Protein AF-A0A9J6BDP4-F1 (afdb_monomer_lite)

Sequence (129 aa):
MLKIVTFLFAIFVLNEARYHRYFDSHNELIETKWMDRKVVGNSGRIVNGEPADIADFPYMLVLIDLVRGGFRCGASVISLHWSLSAAHCTDIGTPYHMVNFRGGSTNRKQWWFYLFCSTILESSTLWSS

pLDDT: mean 79.21, std 13.35, range [38.59, 94.38]

InterPro domains:
  IPR001254 Serine proteases, trypsin domain [PF00089] (46-92)
  IPR009003 Peptidase S1, PA clan [SSF50494] (27-110)
  IPR018114 Serine proteases, trypsin family, histidine active site [PS00134] (84-89)
  IPR050430 Peptidase S1 family serine proteases [PTHR24276] (4-107)

Foldseek 3Di:
DPPPDQQFKKKFFWPFDPQQWAQWPVRDTDGADPPDADDDDPPDDDDPDDQDICNNVVQWKF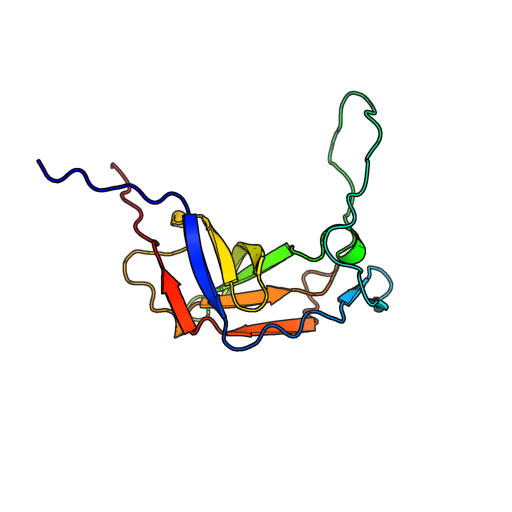KAFQVVGDTQFIWGDPDRGMIMDTLVSDDVPRDQQRIKIFGRYSDPVDTDDIIRTPDMPNNDDDDDD

Structure (mmCIF, N/CA/C/O backbone):
data_AF-A0A9J6BDP4-F1
#
_entry.id   AF-A0A9J6BDP4-F1
#
loop_
_atom_site.group_PDB
_atom_site.id
_atom_site.type_symbol
_atom_site.label_atom_id
_atom_site.label_alt_id
_atom_site.label_comp_id
_atom_site.label_asym_id
_atom_site.label_entity_id
_atom_site.label_seq_id
_atom_site.pdbx_PDB_ins_code
_atom_site.Cartn_x
_atom_site.Cartn_y
_atom_site.Cartn_z
_atom_site.occupancy
_atom_site.B_iso_or_equiv
_atom_site.auth_seq_id
_atom_site.auth_comp_id
_atom_site.auth_asym_id
_atom_site.auth_atom_id
_atom_site.pdbx_PDB_model_num
ATOM 1 N N . MET A 1 1 ? -2.528 3.406 -36.952 1.00 44.00 1 MET A N 1
ATOM 2 C CA . MET A 1 1 ? -3.304 3.879 -35.784 1.00 44.00 1 MET A CA 1
ATOM 3 C C . MET A 1 1 ? -3.346 2.767 -34.750 1.00 44.00 1 MET A C 1
ATOM 5 O O . MET A 1 1 ? -4.250 1.942 -34.777 1.00 44.00 1 MET A O 1
ATOM 9 N N . LEU A 1 2 ? -2.327 2.686 -33.894 1.00 44.28 2 LEU A N 1
ATOM 10 C CA . LEU A 1 2 ? -2.344 1.755 -32.770 1.00 44.28 2 LEU A CA 1
ATOM 11 C C . LEU A 1 2 ? -3.198 2.409 -31.679 1.00 44.28 2 LEU A C 1
ATOM 13 O O . LEU A 1 2 ? -2.827 3.460 -31.160 1.00 44.28 2 LEU A O 1
ATOM 17 N N . LYS A 1 3 ? -4.377 1.852 -31.392 1.00 41.69 3 LYS A N 1
ATOM 18 C CA . LYS A 1 3 ? -5.166 2.261 -30.226 1.00 41.69 3 LYS A CA 1
ATOM 19 C C . LYS A 1 3 ? -4.425 1.741 -28.996 1.00 41.69 3 LYS A C 1
ATOM 21 O O . LYS A 1 3 ? -4.574 0.577 -28.643 1.00 41.69 3 LYS A O 1
ATOM 26 N N . ILE A 1 4 ? -3.562 2.567 -28.414 1.00 54.66 4 ILE A N 1
ATOM 27 C CA . ILE A 1 4 ? -2.902 2.234 -27.153 1.00 54.66 4 ILE A CA 1
ATOM 28 C C . ILE A 1 4 ? -3.981 2.327 -26.076 1.00 54.66 4 ILE A C 1
ATOM 30 O O . ILE A 1 4 ? -4.562 3.388 -25.863 1.00 54.66 4 ILE A O 1
ATOM 34 N N . VAL A 1 5 ? -4.308 1.190 -25.465 1.00 55.22 5 VAL A N 1
ATOM 35 C CA . VAL A 1 5 ? -5.189 1.137 -24.299 1.00 55.22 5 VAL A CA 1
ATOM 36 C C . VAL A 1 5 ? -4.431 1.808 -23.159 1.00 55.22 5 VAL A C 1
ATOM 38 O O . VAL A 1 5 ? -3.437 1.275 -22.676 1.00 55.22 5 VAL A O 1
ATOM 41 N N . THR A 1 6 ? -4.846 3.013 -22.776 1.00 62.22 6 THR A N 1
ATOM 42 C CA . THR A 1 6 ? -4.290 3.696 -21.607 1.00 62.22 6 THR A CA 1
ATOM 43 C C . THR A 1 6 ? -4.808 2.989 -20.360 1.00 62.22 6 THR A C 1
ATOM 45 O O . THR A 1 6 ? -5.952 3.193 -19.955 1.00 62.22 6 THR A O 1
ATOM 48 N N . PHE A 1 7 ? -3.986 2.135 -19.760 1.00 63.34 7 PHE A N 1
ATOM 49 C CA . PHE A 1 7 ? -4.298 1.544 -18.465 1.00 63.34 7 PHE A CA 1
ATOM 50 C C . PHE A 1 7 ? -4.089 2.601 -17.377 1.00 63.34 7 PHE A C 1
ATOM 52 O O . PHE A 1 7 ? -2.990 3.113 -17.184 1.00 63.34 7 PHE A O 1
ATOM 59 N N . LEU A 1 8 ? -5.173 2.982 -16.697 1.00 79.31 8 LEU A N 1
ATOM 60 C CA . LEU A 1 8 ? -5.133 3.971 -15.612 1.00 79.31 8 LEU A CA 1
ATOM 61 C C . LEU A 1 8 ? -4.654 3.370 -14.285 1.00 79.31 8 LEU A C 1
ATOM 63 O O . LEU A 1 8 ? -4.274 4.103 -13.368 1.00 79.31 8 LEU A O 1
ATOM 67 N N . PHE A 1 9 ? -4.651 2.045 -14.182 1.00 85.81 9 PHE A N 1
ATOM 68 C CA . PHE A 1 9 ? -4.335 1.308 -12.968 1.00 85.81 9 PHE A CA 1
ATOM 69 C C . PHE A 1 9 ? -3.208 0.320 -13.232 1.00 85.81 9 PHE A C 1
ATOM 71 O O . PHE A 1 9 ? -3.176 -0.278 -14.297 1.00 85.81 9 PHE A O 1
ATOM 78 N N . ALA A 1 10 ? -2.334 0.133 -12.247 1.00 89.25 10 ALA A N 1
ATOM 79 C CA . ALA A 1 10 ? -1.337 -0.927 -12.229 1.00 89.25 10 ALA A CA 1
ATOM 80 C C . ALA A 1 10 ? -1.802 -2.031 -11.274 1.00 89.25 10 ALA A C 1
ATOM 82 O O . ALA A 1 10 ? -2.201 -1.757 -10.135 1.00 89.25 10 ALA A O 1
ATOM 83 N N . ILE A 1 11 ? -1.734 -3.273 -11.742 1.00 91.12 11 ILE A N 1
ATOM 84 C CA . ILE A 1 11 ? -2.074 -4.465 -10.969 1.00 91.12 11 ILE A CA 1
ATOM 85 C C . ILE A 1 11 ? -0.773 -5.165 -10.581 1.00 91.12 11 ILE A C 1
ATOM 87 O O . ILE A 1 11 ? 0.100 -5.373 -11.417 1.00 91.12 11 ILE A O 1
ATOM 91 N N . PHE A 1 12 ? -0.628 -5.551 -9.319 1.00 92.31 12 PHE A N 1
ATOM 92 C CA . PHE A 1 12 ? 0.593 -6.167 -8.808 1.00 92.31 12 PHE A CA 1
ATOM 93 C C . PHE A 1 12 ? 0.287 -7.564 -8.293 1.00 92.31 12 PHE A C 1
ATOM 95 O O . PHE A 1 12 ? -0.625 -7.746 -7.484 1.00 92.31 12 PHE A O 1
ATOM 102 N N . VAL A 1 13 ? 1.076 -8.534 -8.744 1.00 92.19 13 VAL A N 1
ATOM 103 C CA . VAL A 1 13 ? 1.058 -9.895 -8.210 1.00 92.19 13 VAL A CA 1
ATOM 104 C C . VAL A 1 13 ? 1.971 -9.941 -6.990 1.00 92.19 13 VAL A C 1
ATOM 106 O O . VAL A 1 13 ? 3.091 -9.427 -7.017 1.00 92.19 13 VAL A O 1
ATOM 109 N N . LEU A 1 14 ? 1.478 -10.538 -5.912 1.00 89.19 14 LEU A N 1
ATOM 110 C CA . LEU A 1 14 ? 2.147 -10.618 -4.619 1.00 89.19 14 LEU A CA 1
ATOM 111 C C . LEU A 1 14 ? 2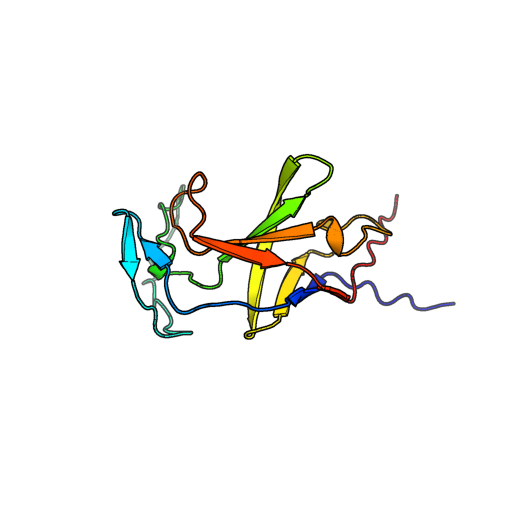.515 -12.071 -4.311 1.00 89.19 14 LEU A C 1
ATOM 113 O O . LEU A 1 14 ? 1.725 -12.971 -4.582 1.00 89.19 14 LEU A O 1
AT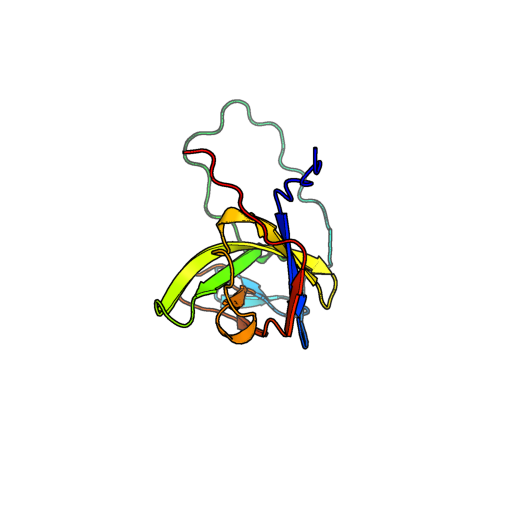OM 117 N N . ASN A 1 15 ? 3.697 -12.298 -3.729 1.00 79.50 15 ASN A N 1
ATOM 118 C CA . ASN A 1 15 ? 4.174 -13.656 -3.428 1.00 79.50 15 ASN A CA 1
ATOM 119 C C . ASN A 1 15 ? 3.316 -14.375 -2.373 1.00 79.50 15 ASN A C 1
ATOM 121 O O . ASN A 1 15 ? 2.939 -15.516 -2.580 1.00 79.50 15 ASN A O 1
ATOM 125 N N . GLU A 1 16 ? 3.014 -13.710 -1.258 1.00 68.81 16 GLU A N 1
ATOM 126 C CA . GLU A 1 16 ? 2.227 -14.237 -0.135 1.00 68.81 16 GLU A CA 1
ATOM 127 C C . GLU A 1 16 ? 1.695 -13.032 0.641 1.00 68.81 16 GLU A C 1
ATOM 129 O O . GLU A 1 16 ? 2.488 -12.249 1.178 1.00 68.81 16 GLU A O 1
ATOM 134 N N . ALA A 1 17 ? 0.380 -12.865 0.733 1.00 58.91 17 ALA A N 1
ATOM 135 C CA . ALA A 1 17 ? -0.191 -11.847 1.595 1.00 58.91 17 ALA A CA 1
ATOM 136 C C . ALA A 1 17 ? -0.872 -12.486 2.802 1.00 58.91 17 ALA A C 1
ATOM 138 O O . ALA A 1 17 ? -2.021 -12.920 2.773 1.00 58.91 17 ALA A O 1
ATOM 139 N N . ARG A 1 18 ? -0.110 -12.577 3.898 1.00 57.97 18 ARG A N 1
ATOM 140 C CA . ARG A 1 18 ? -0.616 -13.069 5.182 1.00 57.97 18 ARG A CA 1
ATOM 141 C C . ARG A 1 18 ? -1.492 -11.994 5.814 1.00 57.97 18 ARG A C 1
ATOM 143 O O . ARG A 1 18 ? -0.998 -11.045 6.413 1.00 57.97 18 ARG A O 1
ATOM 150 N N . TYR A 1 19 ? -2.795 -12.173 5.650 1.00 59.34 19 TYR A N 1
ATOM 151 C CA . TYR A 1 19 ? -3.804 -11.116 5.720 1.00 59.34 19 TYR A CA 1
ATOM 152 C C . TYR A 1 19 ? -4.654 -11.093 6.996 1.00 59.34 19 TYR A C 1
ATOM 154 O O . TYR A 1 19 ? -5.660 -10.390 7.066 1.00 59.34 19 TYR A O 1
ATOM 162 N N . HIS A 1 20 ? -4.280 -11.883 7.998 1.00 56.94 20 HIS A N 1
ATOM 163 C CA . HIS A 1 20 ? -5.187 -12.222 9.101 1.00 56.94 20 HIS A CA 1
ATOM 164 C C . HIS A 1 20 ? -4.938 -11.443 10.390 1.00 56.94 20 HIS A C 1
ATOM 166 O O . HIS A 1 20 ? -5.661 -11.627 11.359 1.00 56.94 20 HIS A O 1
ATOM 172 N N . ARG A 1 21 ? -3.903 -10.603 10.445 1.00 67.38 21 ARG A N 1
ATOM 173 C CA . ARG A 1 21 ? -3.560 -9.856 11.659 1.00 67.38 21 ARG A CA 1
ATOM 174 C C . ARG A 1 21 ? -3.223 -8.421 11.295 1.00 67.38 21 ARG A C 1
ATOM 176 O O . ARG A 1 21 ? -2.472 -8.215 10.346 1.00 67.38 21 ARG A O 1
ATOM 183 N N . TYR A 1 22 ? -3.765 -7.475 12.046 1.00 73.62 22 TYR A N 1
ATOM 184 C CA . TYR A 1 22 ? -3.516 -6.039 11.916 1.00 73.62 22 TYR A CA 1
ATOM 185 C C . TYR A 1 22 ? -3.197 -5.470 13.298 1.00 73.62 22 TYR A C 1
ATOM 187 O O . TYR A 1 22 ? -3.621 -6.046 14.296 1.00 73.62 22 TYR A O 1
ATOM 195 N N . PHE A 1 23 ? -2.471 -4.356 13.349 1.00 80.06 23 PHE A N 1
ATOM 196 C CA . PHE A 1 23 ? -2.319 -3.544 14.552 1.00 80.06 23 PHE A CA 1
ATOM 197 C C . PHE A 1 23 ? -3.224 -2.319 14.480 1.00 80.06 23 PHE A C 1
ATOM 199 O O . PHE A 1 23 ? -3.056 -1.478 13.592 1.00 80.06 23 PHE A O 1
ATOM 206 N N . ASP A 1 24 ? -4.167 -2.230 15.410 1.00 78.12 24 ASP A N 1
ATOM 207 C CA . ASP A 1 24 ? -5.084 -1.098 15.520 1.00 78.12 24 ASP A CA 1
ATOM 208 C C . ASP A 1 24 ? -4.374 0.179 16.031 1.00 78.12 24 ASP A C 1
ATOM 210 O O . ASP A 1 24 ? -3.152 0.227 16.224 1.00 78.12 24 ASP A O 1
ATOM 214 N N . SER A 1 25 ? -5.137 1.251 16.242 1.00 80.50 25 SER A N 1
ATOM 215 C CA . SER A 1 25 ? -4.635 2.511 16.815 1.00 80.50 25 SER A CA 1
ATOM 216 C C . SER A 1 25 ? -4.063 2.386 18.238 1.00 80.50 25 SER A C 1
ATOM 218 O O . SER A 1 25 ? -3.218 3.203 18.613 1.00 80.50 25 SER A O 1
ATOM 220 N N . HIS A 1 26 ? -4.450 1.361 19.001 1.00 82.75 26 HIS A N 1
ATOM 221 C CA . HIS A 1 26 ? -3.943 1.057 20.344 1.00 82.75 26 HIS A CA 1
ATOM 222 C C . HIS A 1 26 ? -2.769 0.070 20.333 1.00 82.75 26 HIS A C 1
ATOM 224 O O . HIS A 1 26 ? -2.255 -0.290 21.394 1.00 82.75 26 HIS A O 1
ATOM 230 N N . ASN A 1 27 ? -2.291 -0.319 19.144 1.00 80.12 27 ASN A N 1
ATOM 231 C CA . ASN A 1 27 ? -1.231 -1.305 18.956 1.00 80.12 27 ASN A CA 1
ATOM 232 C C . ASN A 1 27 ? -1.623 -2.700 19.497 1.00 80.12 27 ASN A C 1
ATOM 234 O O . ASN A 1 27 ? -0.772 -3.463 19.965 1.00 80.12 27 ASN A O 1
ATOM 238 N N . GLU A 1 28 ? -2.907 -3.046 19.390 1.00 81.44 28 GLU A N 1
ATOM 239 C CA . GLU A 1 28 ? -3.473 -4.366 19.666 1.00 81.44 28 GLU A CA 1
ATOM 240 C C . GLU A 1 28 ? -3.615 -5.187 18.377 1.00 81.44 28 GLU A C 1
ATOM 242 O O . GLU A 1 28 ? -3.930 -4.662 17.306 1.00 81.44 28 GLU A O 1
ATOM 247 N N . LEU A 1 29 ? -3.354 -6.498 18.468 1.00 77.81 29 LEU A N 1
ATOM 248 C CA . LEU A 1 29 ? -3.518 -7.414 17.339 1.00 77.81 29 LEU A CA 1
ATOM 249 C C . LEU A 1 29 ? -4.994 -7.754 17.143 1.00 77.81 29 LEU A C 1
ATOM 251 O O . LEU A 1 29 ? -5.592 -8.418 17.987 1.00 77.81 29 LEU A O 1
ATOM 255 N N . ILE A 1 30 ? -5.537 -7.386 15.988 1.00 75.62 30 ILE A N 1
ATOM 256 C CA . ILE A 1 30 ? -6.922 -7.668 15.610 1.00 75.62 30 ILE A CA 1
ATOM 257 C C . ILE A 1 30 ? -6.990 -8.611 14.404 1.00 75.62 30 ILE A C 1
ATOM 259 O O . ILE A 1 30 ? -6.182 -8.532 13.471 1.00 75.62 30 ILE A O 1
ATOM 263 N N . GLU A 1 31 ? -7.986 -9.494 14.415 1.00 72.62 31 GLU A N 1
ATOM 264 C CA . GLU A 1 31 ? -8.384 -10.307 13.268 1.00 72.62 31 GLU A CA 1
ATOM 265 C C . GLU A 1 31 ? -9.622 -9.662 12.640 1.00 72.62 31 GLU A C 1
ATOM 267 O O . GLU A 1 31 ? -10.680 -9.584 13.264 1.00 72.62 31 GLU A O 1
ATOM 272 N N . THR A 1 32 ? -9.494 -9.137 11.421 1.00 63.91 32 THR A N 1
ATOM 273 C CA . THR A 1 32 ? -10.619 -8.491 10.737 1.00 63.91 32 THR A CA 1
ATOM 274 C C . THR A 1 32 ? -11.373 -9.504 9.882 1.00 63.91 32 THR A C 1
ATOM 276 O O . THR A 1 32 ? -10.788 -10.338 9.182 1.00 63.91 32 THR A O 1
ATOM 279 N N . LYS A 1 33 ? -12.705 -9.424 9.912 1.00 60.06 33 LYS A N 1
ATOM 280 C CA . LYS A 1 33 ? -13.561 -10.153 8.977 1.00 60.06 33 LYS A CA 1
ATOM 281 C C . LYS A 1 33 ? -13.627 -9.344 7.682 1.00 60.06 33 LYS A C 1
ATOM 283 O O . LYS A 1 33 ? -14.047 -8.191 7.680 1.00 60.06 33 LYS A O 1
ATOM 288 N N . TRP A 1 34 ? -13.151 -9.931 6.591 1.00 64.88 34 TRP A N 1
ATOM 289 C CA . TRP A 1 34 ? -13.036 -9.267 5.293 1.00 64.88 34 TRP A CA 1
ATOM 290 C C . TRP A 1 34 ? -14.374 -8.694 4.812 1.00 64.88 34 TRP A C 1
ATOM 292 O O . TRP A 1 34 ? -15.399 -9.366 4.887 1.00 64.88 34 TRP A O 1
ATOM 302 N N . MET A 1 35 ? -14.327 -7.482 4.247 1.00 61.00 35 MET A N 1
ATOM 303 C CA . MET A 1 35 ? -15.445 -6.822 3.556 1.00 61.00 35 MET A CA 1
ATOM 304 C C . MET A 1 35 ? -16.697 -6.546 4.403 1.00 61.00 35 MET A C 1
ATOM 306 O O . MET A 1 35 ? -17.784 -6.421 3.836 1.00 61.00 35 MET A O 1
ATOM 310 N N . ASP A 1 36 ? -16.577 -6.399 5.727 1.00 66.94 36 ASP A N 1
ATOM 311 C CA . ASP A 1 36 ? -17.684 -5.805 6.477 1.00 66.94 36 ASP A CA 1
ATOM 312 C C . ASP A 1 36 ? -17.738 -4.298 6.190 1.00 66.94 36 ASP A C 1
ATOM 314 O O . ASP A 1 36 ? -16.751 -3.571 6.327 1.00 66.94 36 ASP A O 1
ATOM 318 N N . ARG A 1 37 ? -18.876 -3.826 5.682 1.00 63.53 37 ARG A N 1
ATOM 319 C CA . ARG A 1 37 ? -19.019 -2.437 5.244 1.00 63.53 37 ARG A CA 1
ATOM 320 C C . ARG A 1 37 ? -19.339 -1.578 6.458 1.00 63.53 37 ARG A C 1
ATOM 322 O O . ARG A 1 37 ? -20.464 -1.615 6.951 1.00 63.53 37 ARG A O 1
ATOM 329 N N . LYS A 1 38 ? -18.417 -0.700 6.854 1.00 70.75 38 LYS A N 1
ATOM 330 C CA . LYS A 1 38 ? -18.737 0.380 7.795 1.00 70.75 38 LYS A CA 1
ATOM 331 C C . LYS A 1 38 ? -19.753 1.331 7.151 1.00 70.75 38 LYS A C 1
ATOM 333 O O . LYS A 1 38 ? -19.436 2.052 6.205 1.00 70.75 38 LYS A O 1
ATOM 338 N N . VAL A 1 39 ? -20.996 1.314 7.633 1.00 72.38 39 VAL A N 1
ATOM 339 C CA . VAL A 1 39 ? -22.027 2.274 7.215 1.00 72.38 39 VAL A CA 1
ATOM 340 C C . VAL A 1 39 ? -21.832 3.549 8.026 1.00 72.38 39 VAL A C 1
ATOM 342 O O . VAL A 1 39 ? -22.249 3.636 9.177 1.00 72.38 39 VAL A O 1
ATOM 345 N N . VAL A 1 40 ? -21.176 4.541 7.430 1.00 72.94 40 VAL A N 1
ATOM 346 C CA . VAL A 1 40 ? -21.072 5.877 8.024 1.00 72.94 40 VAL A CA 1
ATOM 347 C C . VAL A 1 40 ? -22.374 6.624 7.728 1.00 72.94 40 VAL A C 1
ATOM 349 O O . VAL A 1 40 ? -22.776 6.748 6.570 1.00 72.94 40 VAL A O 1
ATOM 352 N N . GLY A 1 41 ? -23.072 7.077 8.771 1.00 73.88 41 GLY A N 1
ATOM 353 C CA . GLY A 1 41 ? -24.284 7.885 8.620 1.00 73.88 41 GLY A CA 1
ATOM 354 C C . GLY A 1 41 ? -23.990 9.196 7.884 1.00 73.88 41 GLY A C 1
ATOM 355 O O . GLY A 1 41 ? -22.933 9.792 8.069 1.00 73.88 41 GLY A O 1
ATOM 356 N N . ASN A 1 42 ? -24.915 9.656 7.038 1.00 73.06 42 ASN A N 1
ATOM 357 C CA . ASN A 1 42 ? -24.741 10.891 6.272 1.00 73.06 42 ASN A CA 1
ATOM 358 C C . ASN A 1 42 ? -24.863 12.126 7.188 1.00 73.06 42 ASN A C 1
ATOM 360 O O . ASN A 1 42 ? -25.966 12.620 7.421 1.00 73.06 42 ASN A O 1
ATOM 364 N N . SER A 1 43 ? -23.742 12.620 7.716 1.00 70.81 43 SER A N 1
ATOM 365 C CA . SER A 1 43 ? -23.675 13.815 8.566 1.00 70.81 43 SER A CA 1
ATOM 366 C C . SER A 1 43 ? -23.287 15.074 7.775 1.00 70.81 43 SER A C 1
ATOM 368 O O . SER A 1 43 ? -22.319 15.758 8.081 1.00 70.81 43 SER A O 1
ATOM 370 N N . GLY A 1 44 ? -24.051 15.433 6.741 1.00 83.19 44 GLY A N 1
ATOM 371 C CA . GLY A 1 44 ? -23.881 16.728 6.066 1.00 83.19 44 GLY A CA 1
ATOM 372 C C . GLY A 1 44 ? -22.458 16.983 5.531 1.00 83.19 44 GLY A C 1
ATOM 373 O O . GLY A 1 44 ? -21.897 16.161 4.811 1.00 83.19 44 GLY A O 1
ATOM 374 N N . ARG A 1 45 ? -21.883 18.161 5.817 1.00 83.38 45 ARG A N 1
ATOM 375 C CA . ARG A 1 45 ? -20.569 18.576 5.292 1.00 83.38 45 ARG A CA 1
ATOM 376 C C . ARG A 1 45 ? -19.425 18.066 6.173 1.00 83.38 45 ARG A C 1
ATOM 378 O O . ARG A 1 45 ? -19.273 18.513 7.305 1.00 83.38 45 ARG A O 1
ATOM 385 N N . ILE A 1 46 ? -18.552 17.246 5.596 1.00 82.44 46 ILE A N 1
ATOM 386 C CA . ILE A 1 46 ? -17.297 16.797 6.215 1.00 82.44 46 ILE A CA 1
ATOM 387 C C . ILE A 1 46 ? -16.223 17.887 6.049 1.00 82.44 46 ILE A C 1
ATOM 389 O O . ILE A 1 46 ? -16.034 18.420 4.953 1.00 82.44 46 ILE A O 1
ATOM 393 N N . VAL A 1 47 ? -15.502 18.219 7.123 1.00 87.12 47 VAL A N 1
ATOM 394 C CA . VAL A 1 47 ? -14.364 19.157 7.114 1.00 87.12 47 VAL A CA 1
ATOM 395 C C . VAL A 1 47 ? -13.188 18.490 7.826 1.00 87.12 47 VAL A C 1
ATOM 397 O O . VAL A 1 47 ? -13.376 17.933 8.899 1.00 87.12 47 VAL A O 1
ATOM 400 N N . ASN A 1 48 ? -11.991 18.529 7.230 1.00 89.06 48 ASN A N 1
ATOM 401 C CA . ASN A 1 48 ? -10.728 17.947 7.732 1.00 89.06 48 ASN A CA 1
ATOM 402 C C . ASN A 1 48 ? -10.676 16.417 7.918 1.00 89.06 48 ASN A C 1
ATOM 404 O O . ASN A 1 48 ? -9.578 15.874 8.017 1.00 89.06 48 ASN A O 1
ATOM 408 N N . GLY A 1 49 ? -11.818 15.725 7.896 1.00 86.38 49 GLY A N 1
ATOM 409 C CA . GLY A 1 49 ? -11.884 14.282 8.130 1.00 86.38 49 GLY A CA 1
ATOM 410 C C . GLY A 1 49 ? -11.511 13.906 9.567 1.00 86.38 49 GLY A C 1
ATOM 411 O O . GLY A 1 49 ? -11.365 14.765 10.435 1.00 86.38 49 GLY A O 1
ATOM 412 N N . GLU A 1 50 ? -11.354 12.608 9.806 1.00 87.38 50 GLU A N 1
ATOM 413 C CA . GLU A 1 50 ? -10.933 12.049 11.091 1.00 87.38 50 GLU A CA 1
ATOM 414 C C . GLU A 1 50 ? -9.869 10.959 10.878 1.00 87.38 50 GLU A C 1
ATOM 416 O O . GLU A 1 50 ? -9.825 10.354 9.799 1.00 87.38 50 GLU A O 1
ATOM 421 N N . PRO A 1 51 ? -8.976 10.715 11.857 1.00 88.62 51 PRO A N 1
ATOM 422 C CA . PRO A 1 51 ? -8.046 9.594 11.798 1.00 88.62 51 PRO A CA 1
ATOM 423 C C . PRO A 1 51 ? -8.798 8.269 11.641 1.00 88.62 51 PRO A C 1
ATOM 425 O O . PRO A 1 51 ? -9.709 7.974 12.408 1.00 88.62 51 PRO A O 1
ATOM 428 N N . ALA A 1 52 ? -8.397 7.476 10.651 1.00 87.56 52 ALA A N 1
ATOM 429 C CA . ALA A 1 52 ? -8.978 6.169 10.386 1.00 87.56 52 ALA A CA 1
ATOM 430 C C . ALA A 1 52 ? -8.161 5.062 11.057 1.00 87.56 52 ALA A C 1
ATOM 432 O O . ALA A 1 52 ? -6.930 5.099 11.009 1.00 87.56 52 ALA A O 1
ATOM 433 N N . ASP A 1 53 ? -8.841 4.062 11.616 1.00 86.94 53 ASP A N 1
ATOM 434 C CA . ASP A 1 53 ? -8.197 2.834 12.074 1.00 86.94 53 ASP A CA 1
ATOM 435 C C . ASP A 1 53 ? -8.024 1.853 10.900 1.00 86.94 53 ASP A C 1
ATOM 437 O O . ASP A 1 53 ? -8.902 1.731 10.040 1.00 86.94 53 ASP A O 1
ATOM 441 N N . ILE A 1 54 ? -6.905 1.127 10.845 1.00 85.81 54 ILE A N 1
ATOM 442 C CA . ILE A 1 54 ? -6.687 0.082 9.836 1.00 85.81 54 ILE A CA 1
ATOM 443 C C . ILE A 1 54 ? -7.734 -1.035 9.936 1.00 85.81 54 ILE A C 1
ATOM 445 O O . ILE A 1 54 ? -8.022 -1.683 8.930 1.00 85.81 54 ILE A O 1
ATOM 449 N N . ALA A 1 55 ? -8.334 -1.227 11.114 1.00 82.69 55 ALA A N 1
ATOM 450 C CA . ALA A 1 55 ? -9.461 -2.128 11.330 1.00 82.69 55 ALA A CA 1
ATOM 451 C C . ALA A 1 55 ? -10.650 -1.816 10.409 1.00 82.69 55 ALA A C 1
ATOM 453 O O . ALA A 1 55 ? -11.301 -2.733 9.911 1.00 82.69 55 ALA A O 1
ATOM 454 N N . ASP A 1 56 ? -10.908 -0.526 10.167 1.00 83.81 56 ASP A N 1
ATOM 455 C CA . ASP A 1 56 ? -12.028 -0.052 9.350 1.00 83.81 56 ASP A CA 1
ATOM 456 C C . ASP A 1 56 ? -11.754 -0.207 7.846 1.00 83.81 56 ASP A C 1
ATOM 458 O O . ASP A 1 56 ? -12.680 -0.362 7.046 1.00 83.81 56 ASP A O 1
ATOM 462 N N . PHE A 1 57 ? -10.477 -0.164 7.451 1.00 86.88 57 PHE A N 1
ATOM 463 C CA . PHE A 1 57 ? -10.037 -0.183 6.053 1.00 86.88 57 PHE A CA 1
ATOM 464 C C . PHE A 1 57 ? -8.866 -1.162 5.841 1.00 86.88 57 PHE A C 1
ATOM 466 O O . PHE A 1 57 ? -7.781 -0.754 5.409 1.00 86.88 57 PHE A O 1
ATOM 473 N N . PRO A 1 58 ? -9.063 -2.473 6.089 1.00 85.31 58 PRO A N 1
ATOM 474 C CA . PRO A 1 58 ? -7.977 -3.461 6.120 1.00 85.31 58 PRO A CA 1
ATOM 475 C C . PRO A 1 58 ? -7.299 -3.675 4.760 1.00 85.31 58 PRO A C 1
ATOM 477 O O . PRO A 1 58 ? -6.189 -4.194 4.675 1.00 85.31 58 PRO A O 1
ATOM 480 N N . TYR A 1 59 ? -7.944 -3.243 3.677 1.00 87.19 59 TYR A N 1
ATOM 481 C CA . TYR A 1 59 ? -7.406 -3.293 2.322 1.00 87.19 59 TYR A CA 1
ATOM 482 C C . TYR A 1 59 ? -6.401 -2.171 2.015 1.00 87.19 59 TYR A C 1
ATOM 484 O O . TYR A 1 59 ? -5.845 -2.157 0.917 1.00 87.19 59 TYR A O 1
ATOM 492 N N . MET A 1 60 ? -6.166 -1.218 2.921 1.00 91.25 60 MET A N 1
ATOM 493 C CA . MET A 1 60 ? -5.232 -0.119 2.679 1.00 91.25 60 MET A CA 1
ATOM 494 C C . MET A 1 60 ? -3.780 -0.614 2.653 1.00 91.25 60 MET A C 1
ATOM 496 O O . MET A 1 60 ? -3.281 -1.210 3.610 1.00 91.25 60 MET A O 1
ATOM 500 N N . LEU A 1 61 ? -3.081 -0.312 1.558 1.00 92.06 61 LEU A N 1
ATOM 501 C CA . LEU A 1 61 ? -1.660 -0.579 1.377 1.00 92.06 61 LEU A CA 1
ATOM 502 C C . LEU A 1 61 ? -0.896 0.699 1.045 1.00 92.06 61 LEU A C 1
ATOM 504 O O . LEU A 1 61 ? -1.420 1.667 0.493 1.00 92.06 61 LEU A O 1
ATOM 508 N N . VAL A 1 62 ? 0.398 0.648 1.318 1.00 92.69 62 VAL A N 1
ATOM 509 C CA . VAL A 1 62 ? 1.378 1.643 0.908 1.00 92.69 62 VAL A CA 1
ATOM 510 C C . VAL A 1 62 ? 2.348 1.005 -0.071 1.00 92.69 62 VAL A C 1
ATOM 512 O O . VAL A 1 62 ? 2.987 0.011 0.265 1.00 92.69 62 VAL A O 1
ATOM 515 N N . LEU A 1 63 ? 2.491 1.608 -1.250 1.00 93.38 63 LEU A N 1
ATOM 516 C CA . LEU A 1 63 ? 3.525 1.280 -2.225 1.00 93.38 63 LEU A CA 1
ATOM 517 C C . LEU A 1 63 ? 4.834 1.963 -1.813 1.00 93.38 63 LEU A C 1
ATOM 519 O O . LEU A 1 63 ? 4.902 3.188 -1.660 1.00 93.38 63 LEU A O 1
ATOM 523 N N . ILE A 1 64 ? 5.868 1.150 -1.637 1.00 92.38 64 ILE A N 1
ATOM 524 C CA . ILE A 1 64 ? 7.223 1.543 -1.271 1.00 92.38 64 ILE A CA 1
ATOM 525 C C . ILE A 1 64 ? 8.133 1.401 -2.482 1.00 92.38 64 ILE A C 1
ATOM 527 O O . ILE A 1 64 ? 8.198 0.339 -3.099 1.00 92.38 64 ILE A O 1
ATOM 531 N N . ASP A 1 65 ? 8.873 2.465 -2.759 1.00 90.38 65 ASP A N 1
ATOM 532 C CA . ASP A 1 65 ? 9.975 2.472 -3.710 1.00 90.38 65 ASP A CA 1
ATOM 533 C C . ASP A 1 65 ? 11.277 2.123 -2.979 1.00 90.38 65 ASP A C 1
ATOM 535 O O . ASP A 1 65 ? 11.671 2.808 -2.029 1.00 90.38 65 ASP A O 1
ATOM 539 N N . LEU A 1 66 ? 11.934 1.048 -3.412 1.00 87.56 66 LEU A N 1
ATOM 540 C CA . LEU A 1 66 ? 13.191 0.578 -2.832 1.00 87.56 66 LEU A CA 1
ATOM 541 C C . LEU A 1 66 ? 14.427 1.334 -3.314 1.00 87.56 66 LEU A C 1
ATOM 543 O O . LEU A 1 66 ? 15.440 1.317 -2.622 1.00 87.56 66 LEU A O 1
ATOM 547 N N . VAL A 1 67 ? 14.355 2.000 -4.464 1.00 84.38 67 VAL A N 1
ATOM 548 C CA . VAL A 1 67 ? 15.461 2.791 -5.016 1.00 84.38 67 VAL A CA 1
ATOM 549 C C . VAL A 1 67 ? 15.522 4.145 -4.327 1.00 84.38 67 VAL A C 1
ATOM 551 O O . VAL A 1 67 ? 16.580 4.570 -3.871 1.00 84.38 67 VAL A O 1
ATOM 554 N N . ARG A 1 68 ? 14.373 4.823 -4.231 1.00 79.31 68 ARG A N 1
ATOM 555 C CA . ARG A 1 68 ? 14.264 6.138 -3.576 1.00 79.31 68 ARG A CA 1
ATOM 556 C C . ARG A 1 68 ? 14.069 6.033 -2.064 1.00 79.31 68 ARG A C 1
ATOM 558 O O . ARG A 1 68 ? 14.167 7.042 -1.374 1.00 79.31 68 ARG A O 1
ATOM 565 N N . GLY A 1 69 ? 13.804 4.829 -1.555 1.00 74.06 69 GLY A N 1
ATOM 566 C CA . GLY A 1 69 ? 13.733 4.536 -0.128 1.00 74.06 69 GLY A CA 1
ATOM 567 C C . GLY A 1 69 ? 12.568 5.233 0.571 1.00 74.06 69 GLY A C 1
ATOM 568 O O . GLY A 1 69 ? 12.781 5.990 1.517 1.00 74.06 69 GLY A O 1
ATOM 569 N N . GLY A 1 70 ? 11.325 4.991 0.142 1.00 84.44 70 GLY A N 1
ATOM 570 C CA . GLY A 1 70 ? 10.195 5.667 0.782 1.00 84.44 70 GLY A CA 1
ATOM 571 C C . GLY A 1 70 ? 8.799 5.312 0.288 1.00 84.44 70 GLY A C 1
ATOM 572 O O . GLY A 1 70 ? 8.613 4.513 -0.628 1.00 84.44 70 GLY A O 1
ATOM 573 N N . PHE A 1 71 ? 7.813 5.940 0.938 1.00 90.38 71 PHE A N 1
ATOM 574 C CA . PHE A 1 71 ? 6.423 5.984 0.481 1.00 90.38 71 PHE A CA 1
ATOM 575 C C . PHE A 1 71 ? 6.369 6.626 -0.905 1.00 90.38 71 PHE A C 1
ATOM 577 O O . PHE A 1 71 ? 6.888 7.728 -1.088 1.00 90.38 71 PHE A O 1
ATOM 584 N N . ARG A 1 72 ? 5.702 5.960 -1.846 1.00 90.88 72 ARG A N 1
ATOM 585 C CA . ARG A 1 72 ? 5.441 6.503 -3.179 1.00 90.88 72 ARG A CA 1
ATOM 586 C C . ARG A 1 72 ? 3.955 6.797 -3.381 1.00 90.88 72 ARG A C 1
ATOM 588 O O . ARG A 1 72 ? 3.607 7.924 -3.707 1.00 90.88 72 ARG A O 1
ATOM 595 N N . CYS A 1 73 ? 3.091 5.808 -3.154 1.00 93.25 73 CYS A N 1
ATOM 596 C CA . CYS A 1 73 ? 1.646 5.920 -3.361 1.00 93.25 73 CYS A CA 1
ATOM 597 C C . CYS A 1 73 ? 0.852 5.040 -2.391 1.00 93.25 73 CYS A C 1
ATOM 599 O O . CYS A 1 73 ? 1.401 4.155 -1.735 1.00 93.25 73 CYS A O 1
ATOM 601 N N . GLY A 1 74 ? -0.464 5.249 -2.350 1.00 94.00 74 GLY A N 1
ATOM 602 C CA . GLY A 1 74 ? -1.402 4.271 -1.805 1.00 94.00 74 GLY A CA 1
ATOM 603 C C . GLY A 1 74 ? -1.664 3.117 -2.778 1.00 94.00 74 GLY A C 1
ATOM 604 O O . GLY A 1 74 ? -1.438 3.226 -3.987 1.00 94.00 74 GLY A O 1
ATOM 605 N N . ALA A 1 75 ? -2.155 2.010 -2.245 1.00 94.38 75 ALA A N 1
ATOM 606 C CA . ALA A 1 75 ? -2.636 0.869 -3.007 1.00 94.38 75 ALA A CA 1
ATOM 607 C C . ALA A 1 75 ? -3.753 0.161 -2.238 1.00 94.38 75 ALA A C 1
ATOM 609 O O . ALA A 1 75 ? -4.004 0.449 -1.066 1.00 94.38 75 ALA A O 1
ATOM 610 N N . SER A 1 76 ? -4.437 -0.762 -2.899 1.00 92.88 76 SER A N 1
ATOM 611 C CA . SER A 1 76 ? -5.514 -1.538 -2.298 1.00 92.88 76 SER A CA 1
ATOM 612 C C . SER A 1 76 ? -5.310 -3.020 -2.527 1.00 92.88 76 SER A C 1
ATOM 614 O O . SER A 1 76 ? -4.956 -3.447 -3.624 1.00 92.88 76 SER A O 1
ATOM 616 N N . VAL A 1 77 ? -5.555 -3.804 -1.488 1.00 89.12 77 VAL A N 1
ATOM 617 C CA . VAL A 1 77 ? -5.683 -5.254 -1.609 1.00 89.12 77 VAL A CA 1
ATOM 618 C C . VAL A 1 77 ? -6.967 -5.566 -2.350 1.00 89.12 77 VAL A C 1
ATOM 620 O O . VAL A 1 77 ? -8.038 -5.139 -1.924 1.00 89.12 77 VAL A O 1
ATOM 623 N N . ILE A 1 78 ? -6.868 -6.344 -3.421 1.00 89.38 78 ILE A N 1
ATOM 624 C CA . ILE A 1 78 ? -8.043 -6.812 -4.164 1.00 89.38 78 ILE A CA 1
ATOM 625 C C . ILE A 1 78 ? -8.203 -8.336 -4.093 1.00 89.38 78 ILE A C 1
ATOM 627 O O . ILE A 1 78 ? -9.292 -8.846 -4.342 1.00 89.38 78 ILE A O 1
ATOM 631 N N . SER A 1 79 ? -7.146 -9.072 -3.728 1.00 86.25 79 SER A N 1
ATOM 632 C CA . SER A 1 79 ? -7.179 -10.514 -3.454 1.00 86.25 79 SER A CA 1
ATOM 633 C C . SER A 1 79 ? -5.935 -10.943 -2.658 1.00 86.25 79 SER A C 1
ATOM 635 O O . SER A 1 79 ? -5.009 -10.157 -2.472 1.00 86.25 79 SER A O 1
ATOM 637 N N . LEU A 1 80 ? -5.881 -12.211 -2.238 1.00 83.19 80 LEU A N 1
ATOM 638 C CA . LEU A 1 80 ? -4.766 -12.816 -1.490 1.00 83.19 80 LEU A CA 1
ATOM 639 C C . LEU A 1 80 ? -3.395 -12.661 -2.169 1.00 83.19 80 LEU A C 1
ATOM 641 O O . LEU A 1 80 ? -2.371 -12.695 -1.500 1.00 83.19 80 LEU A O 1
ATOM 645 N N . HIS A 1 81 ? -3.371 -12.488 -3.488 1.00 88.19 81 HIS A N 1
ATOM 646 C CA . HIS A 1 81 ? -2.137 -12.383 -4.273 1.00 88.19 81 HIS A CA 1
ATOM 647 C C . HIS A 1 81 ? -2.111 -11.146 -5.169 1.00 88.19 81 HIS A C 1
ATOM 649 O O . HIS A 1 81 ? -1.291 -11.073 -6.078 1.00 88.19 81 HIS A O 1
ATOM 655 N N . TRP A 1 82 ? -3.030 -10.200 -4.961 1.00 90.69 82 TRP A N 1
ATOM 656 C CA . TRP A 1 82 ? -3.245 -9.112 -5.905 1.00 90.69 82 TRP A CA 1
ATOM 657 C C . TRP A 1 82 ? -3.475 -7.789 -5.186 1.00 90.69 82 TRP A C 1
ATOM 659 O O . TRP A 1 82 ? -4.346 -7.682 -4.314 1.00 90.69 82 TRP A O 1
ATOM 669 N N . SER A 1 83 ? -2.741 -6.764 -5.610 1.00 92.62 83 SER A N 1
ATOM 670 C CA . SER A 1 83 ? -3.006 -5.378 -5.236 1.00 92.62 83 SER A CA 1
ATOM 671 C C . SER A 1 83 ? -3.185 -4.483 -6.459 1.00 92.62 83 SER A C 1
ATOM 673 O O . SER A 1 83 ? -2.747 -4.798 -7.565 1.00 92.62 83 SER A O 1
ATOM 675 N N . LEU A 1 84 ? -3.864 -3.361 -6.243 1.00 93.12 84 LEU A N 1
ATOM 676 C CA . LEU A 1 84 ? -4.161 -2.348 -7.246 1.00 93.12 84 LEU A CA 1
ATOM 677 C C . LEU A 1 84 ? -3.593 -0.999 -6.797 1.00 93.12 84 LEU A C 1
ATOM 679 O O . LEU A 1 84 ? -3.778 -0.596 -5.647 1.00 93.12 84 LEU A O 1
ATOM 683 N N . SER A 1 85 ? -2.939 -0.277 -7.701 1.00 93.81 85 SER A N 1
ATOM 684 C CA . SER A 1 85 ? -2.572 1.134 -7.522 1.00 93.81 85 SER A CA 1
ATOM 685 C C . SER A 1 85 ? -2.814 1.901 -8.825 1.00 93.81 85 SER A C 1
ATOM 687 O O . SER A 1 85 ? -3.235 1.326 -9.829 1.00 93.81 85 SER A O 1
ATOM 689 N N . ALA A 1 86 ? -2.574 3.208 -8.832 1.00 90.69 86 ALA A N 1
ATOM 690 C CA . ALA A 1 86 ? -2.646 3.988 -10.062 1.00 90.69 86 ALA A CA 1
ATOM 691 C C . ALA A 1 86 ? -1.432 3.693 -10.957 1.00 90.69 86 ALA A C 1
ATOM 693 O O . ALA A 1 86 ? -0.320 3.528 -10.458 1.00 90.69 86 ALA A O 1
ATOM 694 N N . ALA A 1 87 ? -1.611 3.691 -12.280 1.00 86.44 87 ALA A N 1
ATOM 695 C CA . ALA A 1 87 ? -0.510 3.441 -13.214 1.00 86.44 87 ALA A CA 1
ATOM 696 C C . ALA A 1 87 ? 0.619 4.477 -13.075 1.00 86.44 87 ALA A C 1
ATOM 698 O O . ALA A 1 87 ? 1.791 4.129 -13.157 1.00 86.44 87 ALA A O 1
ATOM 699 N N . HIS A 1 88 ? 0.299 5.739 -12.765 1.00 87.06 88 HIS A N 1
ATOM 700 C CA . HIS A 1 88 ? 1.306 6.789 -12.546 1.00 87.06 88 HIS A CA 1
ATOM 701 C C . HIS A 1 88 ? 2.136 6.620 -11.273 1.00 87.06 88 HIS A C 1
ATOM 703 O O . HIS A 1 88 ? 3.133 7.314 -11.092 1.00 87.06 88 HIS A O 1
ATOM 709 N N . CYS A 1 89 ? 1.755 5.693 -10.396 1.00 88.56 89 CYS A N 1
ATOM 710 C CA . CYS A 1 89 ? 2.590 5.301 -9.270 1.00 88.56 89 CYS A CA 1
ATOM 711 C C . CYS A 1 89 ? 3.746 4.390 -9.699 1.00 88.56 89 CYS A C 1
ATOM 713 O O . CYS A 1 89 ? 4.619 4.092 -8.890 1.00 88.56 89 CYS A O 1
ATOM 715 N N . THR A 1 90 ? 3.779 3.963 -10.958 1.00 84.44 90 THR A N 1
ATOM 716 C CA . THR A 1 90 ? 4.875 3.204 -11.554 1.00 84.44 90 THR A CA 1
ATOM 717 C C . THR A 1 90 ? 5.427 3.968 -12.750 1.00 84.44 90 THR A C 1
ATOM 719 O O . THR A 1 90 ? 4.687 4.351 -13.653 1.00 84.44 90 THR A O 1
ATOM 722 N N . ASP A 1 91 ? 6.738 4.192 -12.759 1.00 78.31 91 ASP A N 1
ATOM 723 C CA . ASP A 1 91 ? 7.417 4.775 -13.914 1.00 78.31 91 ASP A CA 1
ATOM 724 C C . ASP A 1 91 ? 7.517 3.718 -15.029 1.00 78.31 91 ASP A C 1
ATOM 726 O O . ASP A 1 91 ? 7.567 2.510 -14.750 1.00 78.31 91 ASP A O 1
ATOM 730 N N . ILE A 1 92 ? 7.578 4.150 -16.291 1.00 73.38 92 ILE A N 1
ATOM 731 C CA . ILE A 1 92 ? 7.787 3.240 -17.426 1.00 73.38 92 ILE A CA 1
ATOM 732 C C . ILE A 1 92 ? 9.073 2.438 -17.191 1.00 73.38 92 ILE A C 1
ATOM 734 O O . ILE A 1 92 ? 10.142 3.005 -16.978 1.00 73.38 92 ILE A O 1
ATOM 738 N N . GLY A 1 93 ? 8.965 1.109 -17.232 1.00 76.56 93 GLY A N 1
ATOM 739 C CA . GLY A 1 93 ? 10.107 0.217 -17.027 1.00 76.56 93 GLY A CA 1
ATOM 740 C C . GLY A 1 93 ? 10.520 0.021 -15.567 1.00 76.56 93 GLY A C 1
ATOM 741 O O . GLY A 1 93 ? 11.561 -0.587 -15.333 1.00 76.56 93 GLY A O 1
ATOM 742 N N . THR A 1 94 ? 9.726 0.480 -14.588 1.00 82.19 94 THR A N 1
ATOM 743 C CA . THR A 1 94 ? 9.946 0.136 -13.172 1.00 82.19 94 THR A CA 1
ATOM 744 C C . THR A 1 94 ? 9.960 -1.386 -13.024 1.00 82.19 94 THR A C 1
ATOM 746 O O . THR A 1 94 ? 8.939 -2.027 -13.290 1.00 82.19 94 THR A O 1
ATOM 749 N N . PRO A 1 95 ? 11.077 -2.002 -12.609 1.00 87.25 95 PRO A N 1
ATOM 750 C CA . PRO A 1 95 ? 11.106 -3.439 -12.429 1.00 87.25 95 PRO A CA 1
ATOM 751 C C . PRO A 1 95 ? 10.370 -3.814 -11.140 1.00 87.25 95 PRO A C 1
ATOM 753 O O . PRO A 1 95 ? 10.462 -3.129 -10.121 1.00 87.25 95 PRO A O 1
ATOM 756 N N . TYR A 1 96 ? 9.651 -4.936 -11.178 1.00 89.06 96 TYR A N 1
ATOM 757 C CA . TYR A 1 96 ? 8.779 -5.371 -10.083 1.00 89.06 96 TYR A CA 1
ATOM 758 C C . TYR A 1 96 ? 9.507 -5.485 -8.733 1.00 89.06 96 TYR A C 1
ATOM 760 O O . TYR A 1 96 ? 8.942 -5.140 -7.706 1.00 89.06 96 TYR A O 1
ATOM 768 N N . HIS A 1 97 ? 10.781 -5.889 -8.724 1.00 88.69 97 HIS A N 1
ATOM 769 C CA . HIS A 1 97 ? 11.562 -6.062 -7.496 1.00 88.69 97 HIS A CA 1
ATOM 770 C C . HIS A 1 97 ? 11.983 -4.739 -6.831 1.00 88.69 97 HIS A C 1
ATOM 772 O O . HIS A 1 97 ? 12.540 -4.766 -5.737 1.00 88.69 97 HIS A O 1
ATOM 778 N N . MET A 1 98 ? 11.749 -3.588 -7.474 1.00 89.19 98 MET A N 1
ATOM 779 C CA . MET A 1 98 ? 11.995 -2.259 -6.897 1.00 89.19 98 MET A CA 1
ATOM 780 C C . MET A 1 98 ? 10.767 -1.673 -6.195 1.00 89.19 98 MET A C 1
ATOM 782 O O . MET A 1 98 ? 10.880 -0.636 -5.539 1.00 89.19 98 MET A O 1
ATOM 786 N N . VAL A 1 99 ? 9.607 -2.324 -6.306 1.00 90.44 99 VAL A N 1
ATOM 787 C CA . VAL A 1 99 ? 8.364 -1.887 -5.668 1.00 90.44 99 VAL A CA 1
ATOM 788 C C . VAL A 1 99 ? 7.849 -2.965 -4.735 1.00 90.44 99 VAL A C 1
ATOM 790 O O . VAL A 1 99 ? 7.744 -4.126 -5.105 1.00 90.44 99 VAL A O 1
ATOM 793 N N . ASN A 1 100 ? 7.500 -2.580 -3.516 1.00 91.56 100 ASN A N 1
ATOM 794 C CA . ASN A 1 100 ? 6.909 -3.488 -2.539 1.00 91.56 100 ASN A CA 1
ATOM 795 C C . ASN A 1 100 ? 5.765 -2.804 -1.808 1.00 91.56 100 ASN A C 1
ATOM 797 O O . ASN A 1 100 ? 5.651 -1.580 -1.836 1.00 91.56 100 ASN A O 1
ATOM 801 N N . PHE A 1 101 ? 4.940 -3.582 -1.115 1.00 92.25 101 PHE A N 1
ATOM 802 C CA . PHE A 1 101 ? 3.824 -3.039 -0.352 1.00 92.25 101 PHE A CA 1
ATOM 803 C C . PHE A 1 101 ? 3.994 -3.256 1.144 1.00 92.25 101 PHE A C 1
ATOM 805 O O . PHE A 1 101 ? 4.540 -4.262 1.598 1.00 92.25 101 PHE A O 1
ATOM 812 N N . ARG A 1 102 ? 3.496 -2.295 1.918 1.00 90.62 102 ARG A N 1
ATOM 813 C CA . ARG A 1 102 ? 3.372 -2.371 3.374 1.00 90.62 102 ARG A CA 1
ATOM 814 C C . ARG A 1 102 ? 1.929 -2.123 3.777 1.00 90.62 102 ARG A C 1
ATOM 816 O O . ARG A 1 102 ? 1.235 -1.346 3.126 1.00 90.62 102 ARG A O 1
ATOM 823 N N . GLY A 1 103 ? 1.497 -2.755 4.857 1.00 89.62 103 GLY A N 1
ATOM 824 C CA . GLY A 1 103 ? 0.162 -2.556 5.406 1.00 89.62 103 GLY A CA 1
ATOM 825 C C . GLY A 1 103 ? 0.015 -3.169 6.790 1.00 89.62 103 GLY A C 1
ATOM 826 O O . GLY A 1 103 ? 0.998 -3.592 7.413 1.00 89.62 103 GLY A O 1
ATOM 827 N N . GLY A 1 104 ? -1.225 -3.200 7.269 1.00 86.38 104 GLY A N 1
ATOM 828 C CA . GLY A 1 104 ? -1.565 -3.895 8.505 1.00 86.38 104 GLY A CA 1
ATOM 829 C C . GLY A 1 104 ? -1.415 -3.076 9.785 1.00 86.38 104 GLY A C 1
ATOM 830 O O . GLY A 1 104 ? -1.305 -3.670 10.848 1.00 86.38 104 GLY A O 1
ATOM 831 N N . SER A 1 105 ? -1.345 -1.746 9.704 1.00 86.88 105 SER A N 1
ATOM 832 C CA . SER A 1 105 ? -1.162 -0.866 10.863 1.00 86.88 105 SER A CA 1
ATOM 833 C C . SER A 1 105 ? -1.822 0.493 10.637 1.00 86.88 105 SER A C 1
ATOM 835 O O . SER A 1 105 ? -1.729 1.044 9.537 1.00 86.88 105 SER A O 1
ATOM 837 N N . THR A 1 106 ? -2.432 1.051 11.685 1.00 87.94 106 THR A N 1
ATOM 838 C CA . THR A 1 106 ? -2.948 2.433 11.697 1.00 87.94 106 THR A CA 1
ATOM 839 C C . THR A 1 106 ? -1.816 3.469 11.691 1.00 87.94 106 THR A C 1
ATOM 841 O O . THR A 1 106 ? -1.945 4.571 11.154 1.00 87.94 106 THR A O 1
ATOM 844 N N . ASN A 1 107 ? -0.660 3.132 12.263 1.00 86.12 107 ASN A N 1
ATOM 845 C CA . ASN A 1 107 ? 0.460 4.055 12.395 1.00 86.12 107 ASN A CA 1
ATOM 846 C C . ASN A 1 107 ? 1.407 3.966 11.194 1.00 86.12 107 ASN A C 1
ATOM 848 O O . ASN A 1 107 ? 2.088 2.967 11.013 1.00 86.12 107 ASN A O 1
ATOM 852 N N . ARG A 1 108 ? 1.580 5.062 10.447 1.00 81.31 108 ARG A N 1
ATOM 853 C CA . ARG A 1 108 ? 2.493 5.139 9.285 1.00 81.31 108 ARG A CA 1
ATOM 854 C C . ARG A 1 108 ? 3.975 4.841 9.566 1.00 81.31 108 ARG A C 1
ATOM 856 O O . ARG A 1 108 ? 4.766 4.768 8.630 1.00 81.31 108 ARG A O 1
ATOM 863 N N . LYS A 1 109 ? 4.412 4.811 10.827 1.00 82.50 109 LYS A N 1
ATOM 864 C CA . LYS A 1 109 ? 5.794 4.450 11.197 1.00 82.50 109 LYS A CA 1
ATOM 865 C C . LYS A 1 109 ? 5.935 2.962 11.515 1.00 82.50 109 LYS A C 1
ATOM 867 O O . LYS A 1 109 ? 7.053 2.456 11.514 1.00 82.50 109 LYS A O 1
ATOM 872 N N . GLN A 1 110 ? 4.824 2.280 11.769 1.00 81.38 110 GLN A N 1
ATOM 873 C CA . GLN A 1 110 ? 4.767 0.865 12.102 1.00 81.38 110 GLN A CA 1
ATOM 874 C C . GLN A 1 110 ? 4.101 0.123 10.947 1.00 81.38 110 GLN A C 1
ATOM 876 O O . GLN A 1 110 ? 3.062 0.526 10.442 1.00 81.38 110 GLN A O 1
ATOM 881 N N . TRP A 1 111 ? 4.705 -0.969 10.504 1.00 77.25 111 TRP A N 1
ATOM 882 C CA . TRP A 1 111 ? 4.153 -1.795 9.436 1.00 77.25 111 TRP A CA 1
ATOM 883 C C . TRP A 1 111 ? 4.152 -3.225 9.924 1.00 77.25 111 TRP A C 1
ATOM 885 O O . TRP A 1 111 ? 5.155 -3.678 10.474 1.00 77.25 111 TRP A O 1
ATOM 895 N N . TRP A 1 112 ? 3.037 -3.919 9.738 1.00 76.81 112 TRP A N 1
ATOM 896 C CA . TRP A 1 112 ? 2.891 -5.264 10.273 1.00 76.81 112 TRP A CA 1
ATOM 897 C C 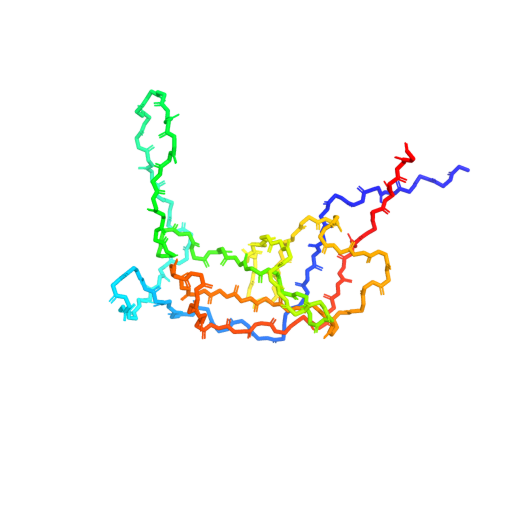. TRP A 1 112 ? 3.277 -6.335 9.259 1.00 76.81 112 TRP A C 1
ATOM 899 O O . TRP A 1 112 ? 3.973 -7.289 9.601 1.00 76.81 112 TRP A O 1
ATOM 909 N N . PHE A 1 113 ? 2.889 -6.155 7.995 1.00 80.50 113 PHE A N 1
ATOM 910 C CA . PHE A 1 113 ? 3.267 -7.070 6.925 1.00 80.50 113 PHE A CA 1
ATOM 911 C C . PHE A 1 113 ? 3.939 -6.353 5.755 1.00 80.50 113 PHE A C 1
ATOM 913 O O . PHE A 1 113 ? 3.721 -5.167 5.486 1.00 80.50 113 PHE A O 1
ATOM 920 N N . TYR A 1 114 ? 4.767 -7.125 5.056 1.00 85.12 114 TYR A N 1
ATOM 921 C CA . TYR A 1 114 ? 5.509 -6.717 3.875 1.00 85.12 114 TYR A CA 1
ATOM 922 C C . TYR A 1 114 ? 5.160 -7.662 2.732 1.00 85.12 114 TYR A C 1
ATOM 924 O O . TYR A 1 114 ? 5.279 -8.878 2.883 1.00 85.12 114 TYR A O 1
ATOM 932 N N . LEU A 1 115 ? 4.719 -7.105 1.609 1.00 86.38 115 LEU A N 1
ATOM 933 C CA . LEU A 1 115 ? 4.283 -7.870 0.449 1.00 86.38 115 LEU A CA 1
ATOM 934 C C . LEU A 1 115 ? 5.246 -7.588 -0.689 1.00 86.38 115 LEU A C 1
ATOM 936 O O . LEU A 1 115 ? 5.363 -6.452 -1.158 1.00 86.38 115 LEU A O 1
ATOM 940 N N . PHE A 1 116 ? 5.943 -8.638 -1.107 1.00 87.31 116 PHE A N 1
ATOM 941 C CA . PHE A 1 116 ? 6.834 -8.559 -2.247 1.00 87.31 116 PHE A CA 1
ATOM 942 C C . PHE A 1 116 ? 6.027 -8.581 -3.533 1.00 87.31 116 PHE A C 1
ATOM 944 O O . PHE A 1 116 ? 5.215 -9.489 -3.730 1.00 87.31 116 PHE A O 1
ATOM 951 N N . CYS A 1 117 ? 6.279 -7.604 -4.399 1.00 88.69 117 CYS A N 1
ATOM 952 C CA . CYS A 1 117 ? 5.790 -7.659 -5.765 1.00 88.69 117 CYS A CA 1
ATOM 953 C C . CYS A 1 117 ? 6.602 -8.705 -6.532 1.00 88.69 117 CYS A C 1
ATOM 955 O O . CYS A 1 117 ? 7.833 -8.697 -6.487 1.00 88.69 117 CYS A O 1
ATOM 957 N N . SER A 1 118 ? 5.922 -9.607 -7.230 1.00 86.69 118 SER A N 1
ATOM 958 C CA . SER A 1 118 ? 6.541 -10.592 -8.120 1.00 86.69 118 SER A CA 1
ATOM 959 C C . SER A 1 118 ? 6.349 -10.238 -9.589 1.00 86.69 118 SER A C 1
ATOM 961 O O . SER A 1 118 ? 7.143 -10.645 -10.434 1.00 86.69 118 SER A O 1
ATOM 963 N N . THR A 1 119 ? 5.310 -9.472 -9.923 1.00 88.44 119 THR A N 1
ATOM 964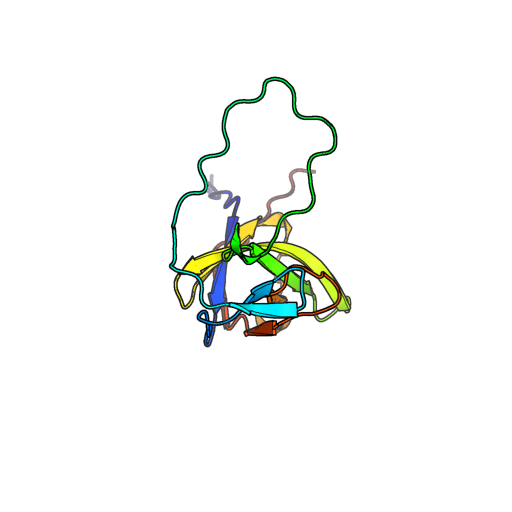 C CA . THR A 1 119 ? 5.026 -9.013 -11.286 1.00 88.44 119 THR A CA 1
ATOM 965 C C . THR A 1 119 ? 4.158 -7.759 -11.244 1.00 88.44 119 THR A C 1
ATOM 967 O O . THR A 1 119 ? 3.241 -7.667 -10.431 1.00 88.44 119 THR A O 1
ATOM 970 N N . ILE A 1 120 ? 4.421 -6.813 -12.147 1.00 86.25 120 ILE A N 1
ATOM 971 C CA . ILE A 1 120 ? 3.549 -5.663 -12.409 1.00 86.25 120 ILE A CA 1
ATOM 972 C C . ILE A 1 120 ? 2.834 -5.924 -13.733 1.00 86.25 120 ILE A C 1
ATOM 974 O O . ILE A 1 120 ? 3.484 -6.110 -14.762 1.00 86.25 120 ILE A O 1
ATOM 978 N N . LEU A 1 121 ? 1.510 -5.931 -13.705 1.00 79.69 121 LEU A N 1
ATOM 979 C CA . LEU A 1 121 ? 0.649 -5.971 -14.876 1.00 79.69 121 LEU A CA 1
ATOM 980 C C . LEU A 1 121 ? 0.103 -4.558 -15.146 1.00 79.69 121 LEU A C 1
ATOM 982 O O . LEU A 1 121 ? -0.229 -3.819 -14.219 1.00 79.69 121 LEU A O 1
ATOM 986 N N . GLU A 1 122 ? 0.004 -4.200 -16.427 1.00 66.31 122 GLU A N 1
ATOM 987 C CA . GLU A 1 122 ? -0.751 -3.030 -16.915 1.00 66.31 122 GLU A CA 1
ATOM 988 C C . GLU A 1 122 ? -0.296 -1.640 -16.396 1.00 66.31 122 GLU A C 1
ATOM 990 O O . GLU A 1 122 ? -1.108 -0.769 -16.129 1.00 66.31 122 GLU A O 1
ATOM 995 N N . SER A 1 123 ? 1.008 -1.358 -16.296 1.00 61.47 123 SER A N 1
ATOM 996 C CA . SER A 1 123 ? 1.524 -0.094 -15.720 1.00 61.47 123 SER A CA 1
ATOM 997 C C . SER A 1 123 ?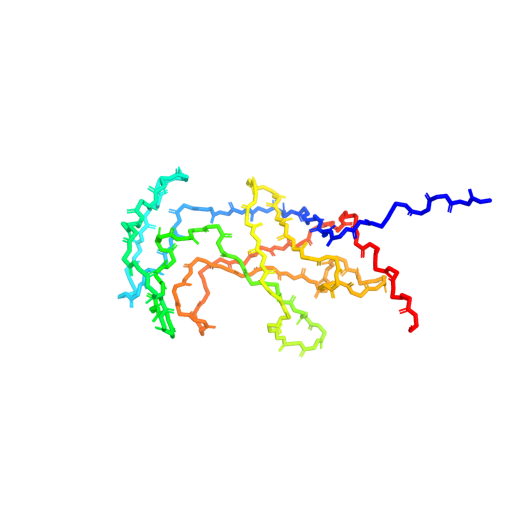 1.744 1.089 -16.682 1.00 61.47 123 SER A C 1
ATOM 999 O O . SER A 1 123 ? 2.389 2.071 -16.308 1.00 61.47 123 SER A O 1
ATOM 1001 N N . SER A 1 124 ? 1.284 1.040 -17.936 1.00 58.94 124 SER A N 1
ATOM 1002 C CA . SER A 1 124 ? 1.705 2.032 -18.938 1.00 58.94 124 SER A CA 1
ATOM 1003 C C . SER A 1 124 ? 1.091 3.421 -18.710 1.00 58.94 124 SER A C 1
ATOM 1005 O O . SER A 1 124 ? -0.076 3.651 -19.028 1.00 58.94 124 SER A O 1
ATOM 1007 N N . THR A 1 125 ? 1.903 4.377 -18.258 1.00 54.91 125 THR A N 1
ATOM 1008 C CA . THR A 1 125 ? 1.589 5.807 -18.311 1.00 54.91 125 THR A CA 1
ATOM 1009 C C . THR A 1 125 ? 2.012 6.406 -19.648 1.00 54.91 125 THR A C 1
ATOM 1011 O O . THR A 1 125 ? 3.195 6.538 -19.937 1.00 54.91 125 THR A O 1
ATOM 1014 N N . LEU A 1 126 ? 1.056 6.813 -20.485 1.00 53.25 126 LEU A N 1
ATOM 1015 C CA . LEU A 1 126 ? 1.335 7.832 -21.497 1.00 53.25 126 LEU A CA 1
ATOM 1016 C C . LEU A 1 126 ? 1.075 9.193 -20.853 1.00 53.25 126 LEU A C 1
ATOM 1018 O O . LEU A 1 126 ? -0.073 9.601 -20.697 1.00 53.25 126 LEU A O 1
ATOM 1022 N N . TRP A 1 127 ? 2.142 9.885 -20.463 1.00 46.00 127 TRP A N 1
ATOM 1023 C CA . TRP A 1 127 ? 2.075 11.319 -20.206 1.00 46.00 127 TRP A CA 1
ATOM 1024 C C . TRP A 1 127 ? 2.007 12.003 -21.580 1.00 46.00 127 TRP A C 1
ATOM 1026 O O . TRP A 1 127 ? 2.983 11.982 -22.328 1.00 46.00 127 TRP A O 1
ATOM 1036 N N . SER A 1 128 ? 0.844 12.539 -21.970 1.00 39.03 128 SER A N 1
ATOM 1037 C CA . SER A 1 128 ? 0.822 13.554 -23.026 1.00 39.03 128 SER A CA 1
ATOM 1038 C C . SER A 1 128 ? 1.434 14.821 -22.440 1.00 39.03 128 SER A C 1
ATOM 1040 O O . SER A 1 128 ? 0.969 15.270 -21.394 1.00 39.03 128 SER A O 1
ATOM 1042 N N . SER A 1 129 ? 2.481 15.301 -23.107 1.00 38.59 129 SER A N 1
ATOM 1043 C CA . SER A 1 129 ? 3.285 16.501 -22.844 1.00 38.59 129 SER A CA 1
ATOM 1044 C C . SER A 1 129 ? 2.577 17.639 -22.114 1.00 38.59 129 SER A C 1
ATOM 1046 O O . SER A 1 129 ? 1.438 17.971 -22.507 1.00 38.59 129 SER A O 1
#

Radius of gyration: 16.44 Å; chains: 1; bounding box: 40×33×56 Å

Organism: Polypedilum vanderplanki (NCBI:txid319348)

Secondary structure (DSSP, 8-state):
--------EEEEEES----S-EE-TTS-EE-PPTT--------S---S--PPPTTT-TTEEEEEETTTTEEEEEEEEEETTEEEEEGGGS-TT--GGGEEEEESBSSTT--SEEEEEEEEES-------